Protein AF-A0A090MU93-F1 (afdb_monomer)

Foldseek 3Di:
DDDPPPDPDDQLAWKWKDWPRDIDIDSHPVRSLVVLVPDDPVRLQRIWMAGNNDIHHSVRSVVD

Mean predicted aligned error: 7.99 Å

Structure (mmCIF, N/CA/C/O backbone):
data_AF-A0A090MU93-F1
#
_entry.id   AF-A0A090MU93-F1
#
loop_
_atom_site.group_PDB
_atom_site.id
_atom_site.type_symbol
_atom_site.label_atom_id
_atom_site.label_alt_id
_atom_site.label_comp_id
_atom_site.label_asym_id
_atom_site.label_entity_id
_atom_site.label_seq_id
_atom_site.pdbx_PDB_ins_code
_atom_site.Cartn_x
_atom_site.Cartn_y
_atom_site.Cartn_z
_atom_site.occupancy
_atom_site.B_iso_or_equiv
_atom_site.auth_seq_id
_atom_site.auth_comp_id
_atom_site.auth_asym_id
_atom_site.auth_atom_id
_atom_site.pdbx_PDB_model_num
ATOM 1 N N . MET A 1 1 ? 17.574 15.025 -32.583 1.00 38.03 1 MET A N 1
ATOM 2 C CA . MET A 1 1 ? 16.427 14.687 -31.716 1.00 38.03 1 MET A CA 1
ATOM 3 C C . MET A 1 1 ? 16.932 13.686 -30.691 1.00 38.03 1 MET A C 1
ATOM 5 O O . MET A 1 1 ? 17.153 12.541 -31.054 1.00 38.03 1 MET A O 1
ATOM 9 N N . ASN A 1 2 ? 17.240 14.137 -29.470 1.00 38.75 2 ASN A N 1
ATOM 10 C CA . ASN A 1 2 ? 17.616 13.242 -28.373 1.00 38.75 2 ASN A CA 1
ATOM 11 C C . ASN A 1 2 ? 16.366 12.474 -27.961 1.00 38.75 2 ASN A C 1
ATOM 13 O O . ASN A 1 2 ? 15.364 13.097 -27.623 1.00 38.75 2 ASN A O 1
ATOM 17 N N . ASN A 1 3 ? 16.414 11.151 -28.047 1.00 35.91 3 ASN A N 1
ATOM 18 C CA . ASN A 1 3 ? 15.361 10.282 -27.554 1.00 35.91 3 ASN A CA 1
ATOM 19 C C . ASN A 1 3 ? 15.370 10.396 -26.014 1.00 35.91 3 ASN A C 1
ATOM 21 O O . ASN A 1 3 ? 16.352 9.975 -25.408 1.00 35.91 3 ASN A O 1
ATOM 25 N N . PRO A 1 4 ? 14.350 10.979 -25.354 1.00 50.97 4 PRO A N 1
ATOM 26 C CA . PRO A 1 4 ? 14.320 11.076 -23.892 1.00 50.97 4 PRO A CA 1
ATOM 27 C C . PRO A 1 4 ? 14.051 9.721 -23.219 1.00 50.97 4 PRO A C 1
ATOM 29 O O . PRO A 1 4 ? 14.089 9.627 -22.000 1.00 50.97 4 PRO A O 1
ATOM 32 N N . ASN A 1 5 ? 13.846 8.657 -24.002 1.00 45.31 5 ASN A N 1
ATOM 33 C CA . ASN A 1 5 ? 13.773 7.279 -23.523 1.00 45.31 5 ASN A CA 1
ATOM 34 C C . ASN A 1 5 ? 15.169 6.655 -23.398 1.00 45.31 5 ASN A C 1
ATOM 36 O O . ASN A 1 5 ? 15.353 5.483 -23.727 1.00 45.31 5 ASN A O 1
ATOM 40 N N . ALA A 1 6 ? 16.152 7.446 -22.961 1.00 44.75 6 ALA A N 1
ATOM 41 C CA . ALA A 1 6 ? 17.383 6.903 -22.420 1.00 44.75 6 ALA A CA 1
ATOM 42 C C . ALA A 1 6 ? 16.989 6.078 -21.190 1.00 44.75 6 ALA A C 1
ATOM 44 O O . ALA A 1 6 ? 16.712 6.622 -20.125 1.00 44.75 6 ALA A O 1
ATOM 45 N N . GLU A 1 7 ? 16.823 4.777 -21.420 1.00 43.38 7 GLU A N 1
ATOM 46 C CA . GLU A 1 7 ? 17.380 3.743 -20.561 1.00 43.38 7 GLU A CA 1
ATOM 47 C C . GLU A 1 7 ? 17.224 4.088 -19.080 1.00 43.38 7 GLU A C 1
ATOM 49 O O . GLU A 1 7 ? 18.183 4.430 -18.393 1.00 43.38 7 GLU A O 1
ATOM 54 N N . THR A 1 8 ? 15.991 4.006 -18.567 1.00 43.38 8 THR A N 1
ATOM 55 C CA . THR A 1 8 ? 15.833 3.794 -17.126 1.00 43.38 8 THR A CA 1
ATOM 56 C C . THR A 1 8 ? 16.234 2.349 -16.871 1.00 43.38 8 THR A C 1
ATOM 58 O O . THR A 1 8 ? 15.418 1.431 -16.876 1.00 43.38 8 THR A O 1
ATOM 61 N N . ASP A 1 9 ? 17.547 2.183 -16.802 1.00 43.41 9 ASP A N 1
ATOM 62 C CA . ASP A 1 9 ? 18.288 1.058 -16.276 1.00 43.41 9 ASP A CA 1
ATOM 63 C C . ASP A 1 9 ? 17.471 0.352 -15.177 1.00 43.41 9 ASP A C 1
ATOM 65 O O . ASP A 1 9 ? 17.056 0.971 -14.192 1.00 43.41 9 ASP A O 1
ATOM 69 N N . ASN A 1 10 ? 17.132 -0.914 -15.439 1.00 44.06 10 ASN A N 1
ATOM 70 C CA . ASN A 1 10 ? 16.610 -1.917 -14.507 1.00 44.06 10 ASN A CA 1
ATOM 71 C C . ASN A 1 10 ? 16.148 -1.395 -13.141 1.00 44.06 10 ASN A C 1
ATOM 73 O O . ASN A 1 10 ? 16.892 -1.404 -12.165 1.00 44.06 10 ASN A O 1
ATOM 77 N N . SER A 1 11 ? 14.883 -1.011 -13.034 1.00 49.06 11 SER A N 1
ATOM 78 C CA . SER A 1 11 ? 14.282 -0.744 -11.730 1.00 49.06 11 SER A CA 1
ATOM 79 C C . SER A 1 11 ? 12.921 -1.426 -11.613 1.00 49.06 11 SER A C 1
ATOM 81 O O . SER A 1 11 ? 11.895 -0.791 -11.372 1.00 49.06 11 SER A O 1
ATOM 83 N N . ASN A 1 12 ? 12.918 -2.748 -11.787 1.00 55.25 12 ASN A N 1
ATOM 84 C CA . ASN A 1 12 ? 11.806 -3.640 -11.434 1.00 55.25 12 ASN A CA 1
ATOM 85 C C . ASN A 1 12 ? 11.650 -3.783 -9.900 1.00 55.25 12 ASN A C 1
ATOM 87 O O . ASN A 1 12 ? 11.390 -4.871 -9.402 1.00 55.25 12 ASN A O 1
ATOM 91 N N . ASP A 1 13 ? 11.850 -2.708 -9.134 1.00 70.31 13 ASP A N 1
ATOM 92 C CA . ASP A 1 13 ? 11.788 -2.750 -7.664 1.00 70.31 13 ASP A CA 1
ATOM 93 C C . ASP A 1 13 ? 10.950 -1.618 -7.057 1.00 70.31 13 ASP A C 1
ATOM 95 O O . ASP A 1 13 ? 10.796 -1.529 -5.845 1.00 70.31 13 ASP A O 1
ATOM 99 N N . PHE A 1 14 ? 10.334 -0.756 -7.869 1.00 84.38 14 PHE A N 1
ATOM 100 C CA . PHE A 1 14 ? 9.424 0.258 -7.337 1.00 84.38 14 PHE A CA 1
ATOM 101 C C . PHE A 1 14 ? 8.065 -0.351 -6.969 1.00 84.38 14 PHE A C 1
ATOM 103 O O . PHE A 1 14 ? 7.499 -1.161 -7.705 1.00 84.38 14 PHE A O 1
ATOM 110 N N . ALA A 1 15 ? 7.498 0.114 -5.858 1.00 92.69 15 ALA A N 1
ATOM 111 C CA . ALA A 1 15 ? 6.146 -0.216 -5.428 1.00 92.69 15 ALA A CA 1
ATOM 112 C C . ALA A 1 15 ? 5.282 1.048 -5.371 1.00 92.69 15 ALA A C 1
ATOM 114 O 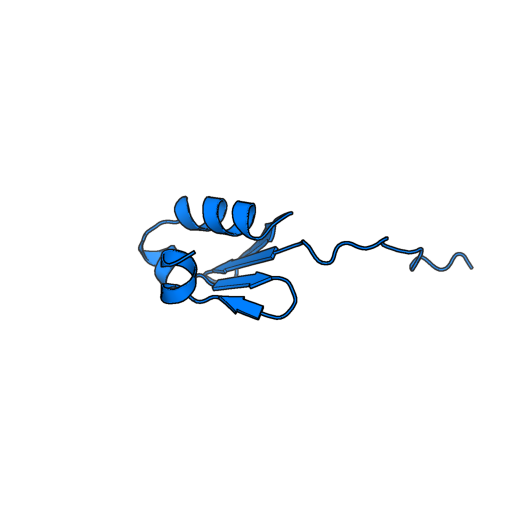O . ALA A 1 15 ? 5.785 2.158 -5.220 1.00 92.69 15 ALA A O 1
ATOM 115 N N . PHE A 1 16 ? 3.969 0.902 -5.479 1.00 93.25 16 PHE A N 1
ATOM 116 C CA . PHE A 1 16 ? 3.019 2.003 -5.372 1.00 93.25 16 PHE A CA 1
ATOM 117 C C . PHE A 1 16 ? 2.004 1.701 -4.285 1.00 93.25 16 PHE A C 1
ATOM 119 O O . PHE A 1 16 ? 1.230 0.762 -4.426 1.00 93.25 16 PHE A O 1
ATOM 126 N N . LEU A 1 17 ? 1.957 2.527 -3.248 1.00 95.31 17 LEU A N 1
ATOM 127 C CA . LEU A 1 17 ? 0.886 2.516 -2.261 1.00 95.31 17 LEU A CA 1
ATOM 128 C C . LEU A 1 17 ? -0.271 3.385 -2.771 1.00 95.31 17 LEU A C 1
ATOM 130 O O . LEU A 1 17 ? -0.090 4.571 -3.045 1.00 95.31 17 LEU A O 1
ATOM 134 N N . ARG A 1 18 ? -1.464 2.810 -2.898 1.00 93.88 18 ARG A N 1
ATOM 135 C CA . ARG A 1 18 ? -2.671 3.493 -3.380 1.00 93.88 18 ARG A CA 1
ATOM 136 C C . ARG A 1 18 ? -3.749 3.451 -2.315 1.00 93.88 18 ARG A C 1
ATOM 138 O O . ARG A 1 18 ? -4.053 2.362 -1.851 1.00 93.88 18 ARG A O 1
ATOM 145 N N . TYR A 1 19 ? -4.339 4.586 -1.954 1.00 92.12 19 TYR A N 1
ATOM 146 C CA . TYR A 1 19 ? -5.465 4.666 -1.011 1.00 92.12 19 TYR A CA 1
ATOM 147 C C . TYR A 1 19 ? -6.267 5.948 -1.244 1.00 92.12 19 TYR A C 1
ATOM 149 O O . TYR A 1 19 ? -5.683 7.007 -1.450 1.00 92.12 19 TYR A O 1
ATOM 157 N N . GLU A 1 20 ? -7.601 5.869 -1.215 1.00 83.69 20 GLU A N 1
ATOM 158 C CA . GLU A 1 20 ? -8.505 7.039 -1.271 1.00 83.69 20 GLU A CA 1
ATOM 159 C C . GLU A 1 20 ? -8.160 8.071 -2.373 1.00 83.69 20 GLU A C 1
ATOM 161 O O . GLU A 1 20 ? -8.173 9.279 -2.151 1.00 83.69 20 GLU A O 1
ATOM 166 N N . GLY A 1 21 ? -7.783 7.603 -3.569 1.00 80.75 21 GLY A N 1
ATOM 167 C CA . GLY A 1 21 ? -7.397 8.470 -4.694 1.00 80.75 21 GLY A CA 1
ATOM 168 C C . GLY A 1 21 ? -5.961 9.015 -4.647 1.00 80.75 21 GLY A C 1
ATOM 169 O O . GLY A 1 21 ? -5.513 9.630 -5.614 1.00 80.75 21 GLY A O 1
ATOM 170 N N . ASN A 1 22 ? -5.208 8.743 -3.582 1.00 85.19 22 ASN A N 1
ATOM 171 C CA . ASN A 1 22 ? -3.779 9.024 -3.489 1.00 85.19 22 ASN A CA 1
ATOM 172 C C . ASN A 1 22 ? -2.961 7.867 -4.063 1.00 85.19 22 ASN A C 1
ATOM 174 O O . ASN A 1 22 ? -3.286 6.696 -3.861 1.00 85.19 22 ASN A O 1
ATOM 178 N N . ASN A 1 23 ? -1.868 8.208 -4.745 1.00 89.88 23 ASN A N 1
ATOM 179 C CA . ASN A 1 23 ? -0.883 7.257 -5.248 1.00 89.88 23 ASN A CA 1
ATOM 180 C C . ASN A 1 23 ? 0.505 7.706 -4.791 1.00 89.88 23 ASN A C 1
ATOM 182 O O . ASN A 1 23 ? 1.002 8.744 -5.226 1.00 89.88 23 ASN A O 1
ATOM 186 N N . HIS A 1 24 ? 1.127 6.926 -3.916 1.00 91.19 24 HIS A N 1
ATOM 187 C CA . HIS A 1 24 ? 2.457 7.179 -3.388 1.00 91.19 24 HIS A CA 1
ATOM 188 C C . HIS A 1 24 ? 3.444 6.177 -3.990 1.00 91.19 24 HIS A C 1
ATOM 190 O O . HIS A 1 24 ? 3.253 4.968 -3.877 1.00 91.19 24 HIS A O 1
ATOM 196 N N . ARG A 1 25 ? 4.483 6.676 -4.667 1.00 91.38 25 ARG A N 1
ATOM 197 C CA . ARG A 1 25 ? 5.555 5.844 -5.225 1.00 91.38 25 ARG A CA 1
ATOM 198 C C . ARG A 1 25 ? 6.598 5.572 -4.143 1.00 91.38 25 ARG A C 1
ATOM 200 O O . ARG A 1 25 ? 7.099 6.510 -3.537 1.00 91.38 25 ARG A O 1
ATOM 207 N N . CYS A 1 26 ? 6.951 4.308 -3.978 1.00 91.88 26 CYS A N 1
ATOM 208 C CA . CYS A 1 26 ? 7.960 3.799 -3.059 1.00 91.88 26 CYS A CA 1
ATOM 209 C C . CYS A 1 26 ? 9.091 3.126 -3.845 1.00 91.88 26 CYS A C 1
ATOM 211 O O . CYS A 1 26 ? 8.875 2.604 -4.943 1.00 91.88 26 CYS A O 1
ATOM 213 N N . ASN A 1 27 ? 10.294 3.113 -3.275 1.00 90.56 27 ASN A N 1
ATOM 214 C CA . ASN A 1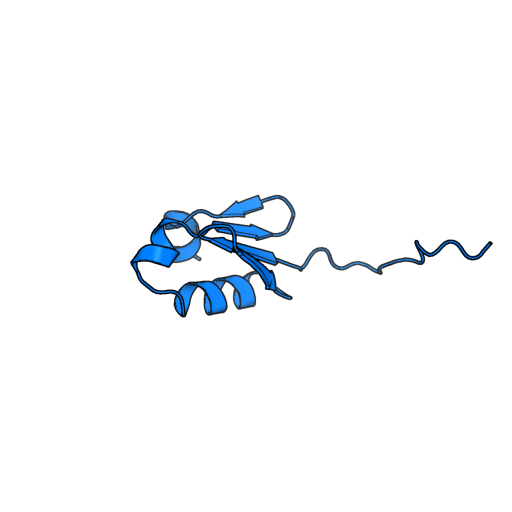 27 ? 11.493 2.530 -3.881 1.00 90.56 27 ASN A CA 1
ATOM 215 C C . ASN A 1 27 ? 11.592 1.014 -3.707 1.00 90.56 27 ASN A C 1
ATOM 217 O O . ASN A 1 27 ? 12.466 0.405 -4.307 1.00 90.56 27 ASN A O 1
ATOM 221 N N . SER A 1 28 ? 10.727 0.428 -2.876 1.00 90.69 28 SER A N 1
ATOM 222 C CA . SER A 1 28 ? 10.662 -1.012 -2.621 1.00 90.69 28 SER A CA 1
ATOM 223 C C . SER A 1 28 ? 9.291 -1.427 -2.087 1.00 90.69 28 SER A C 1
ATOM 225 O O . SER A 1 28 ? 8.543 -0.607 -1.540 1.00 90.69 28 SER A O 1
ATOM 227 N N . LEU A 1 29 ? 8.981 -2.725 -2.181 1.00 90.62 29 LEU A N 1
ATOM 228 C CA . LEU A 1 29 ? 7.805 -3.318 -1.533 1.00 90.62 29 LEU A CA 1
ATOM 229 C C . LEU A 1 29 ? 7.831 -3.110 -0.008 1.00 90.62 29 LEU A C 1
ATOM 231 O O . LEU A 1 29 ? 6.806 -2.799 0.598 1.00 90.62 29 LEU A O 1
ATOM 235 N N . GLN A 1 30 ? 9.014 -3.213 0.604 1.00 92.00 30 GLN A N 1
ATOM 236 C CA . GLN A 1 30 ? 9.196 -3.005 2.039 1.00 92.00 30 GLN A CA 1
ATOM 237 C C . GLN A 1 30 ? 8.897 -1.558 2.454 1.00 92.00 30 GLN A C 1
ATOM 239 O O . GLN A 1 30 ? 8.215 -1.334 3.453 1.00 92.00 30 GLN A O 1
ATOM 244 N N . GLU A 1 31 ? 9.344 -0.572 1.672 1.00 93.31 31 GLU A N 1
ATOM 245 C CA . GLU A 1 31 ? 9.024 0.839 1.916 1.00 93.31 31 GLU A CA 1
ATOM 246 C C . GLU A 1 31 ? 7.518 1.105 1.767 1.00 93.31 31 GLU A C 1
ATOM 248 O O . GLU A 1 31 ? 6.931 1.803 2.596 1.00 93.31 31 GLU A O 1
ATOM 253 N N . ALA A 1 32 ? 6.863 0.498 0.771 1.00 93.00 32 ALA A N 1
ATOM 254 C CA . ALA A 1 32 ? 5.415 0.607 0.611 1.00 93.00 32 ALA A CA 1
ATOM 255 C C . ALA A 1 32 ? 4.649 0.013 1.803 1.00 93.00 32 ALA A C 1
ATOM 257 O O . ALA A 1 32 ? 3.675 0.615 2.260 1.00 93.00 32 ALA A O 1
ATOM 258 N N . LYS A 1 33 ? 5.115 -1.115 2.358 1.00 94.00 33 LYS A N 1
ATOM 259 C CA . LYS A 1 33 ? 4.551 -1.705 3.580 1.00 94.00 33 LYS A CA 1
ATOM 260 C C . LYS A 1 33 ? 4.718 -0.768 4.779 1.00 94.00 33 LYS A C 1
ATOM 262 O O . LYS A 1 33 ? 3.744 -0.480 5.466 1.00 94.00 33 LYS A O 1
ATOM 267 N N . GLN A 1 34 ? 5.909 -0.209 4.986 1.00 94.62 34 GLN A N 1
ATOM 268 C CA . GLN A 1 34 ? 6.150 0.754 6.068 1.00 94.62 34 GLN A CA 1
ATOM 269 C C . GLN A 1 34 ? 5.304 2.027 5.928 1.00 94.62 34 GLN A C 1
ATOM 271 O O . GLN A 1 34 ? 4.859 2.599 6.924 1.00 94.62 34 GLN A O 1
ATOM 276 N N . ALA A 1 35 ? 5.082 2.499 4.700 1.00 93.81 35 ALA A N 1
ATOM 277 C CA . ALA A 1 35 ? 4.187 3.619 4.435 1.00 93.81 35 ALA A CA 1
ATOM 278 C C . ALA A 1 35 ? 2.726 3.249 4.739 1.00 93.81 35 ALA A C 1
ATOM 280 O O . ALA A 1 35 ? 2.024 4.031 5.381 1.00 93.81 35 ALA A O 1
ATOM 281 N N . TRP A 1 36 ? 2.292 2.041 4.364 1.00 94.81 36 TRP A N 1
ATOM 282 C CA . TRP A 1 36 ? 0.970 1.510 4.699 1.00 94.81 36 TRP A CA 1
ATOM 283 C C . TRP A 1 36 ? 0.762 1.412 6.215 1.00 94.81 36 TRP A C 1
ATOM 285 O O . TRP A 1 36 ? -0.290 1.798 6.718 1.00 94.81 36 TRP A O 1
ATOM 295 N N . GLU A 1 37 ? 1.771 0.985 6.978 1.00 94.50 37 GLU A N 1
ATOM 296 C CA . GLU A 1 37 ? 1.694 0.874 8.441 1.00 94.50 37 GLU A CA 1
ATOM 297 C C . GLU A 1 37 ? 1.439 2.215 9.143 1.00 94.50 37 GLU A C 1
ATOM 299 O O . GLU A 1 37 ? 0.792 2.230 10.196 1.0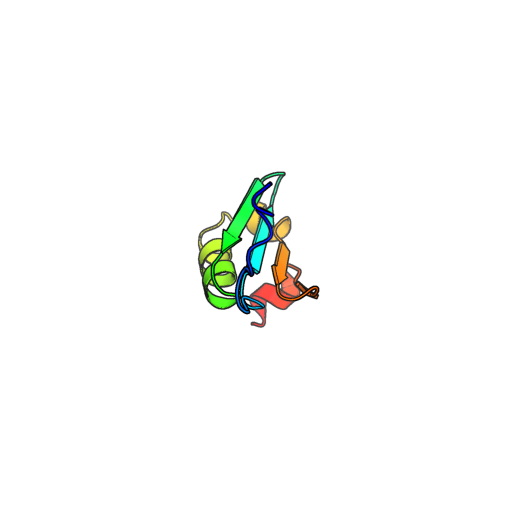0 94.50 37 GLU A O 1
ATOM 304 N N . LYS A 1 38 ? 1.882 3.328 8.544 1.00 94.56 38 LYS A N 1
ATOM 305 C CA . LYS A 1 38 ? 1.675 4.698 9.044 1.00 94.56 38 LYS A CA 1
ATOM 306 C C . LYS A 1 38 ? 0.291 5.264 8.717 1.00 94.56 38 LYS A C 1
ATOM 308 O O . LYS A 1 38 ? -0.069 6.310 9.256 1.00 94.56 38 LYS A O 1
ATOM 313 N N . LEU A 1 39 ? -0.476 4.607 7.847 1.00 92.25 39 LEU A N 1
ATOM 314 C CA . LEU A 1 39 ? -1.836 5.023 7.521 1.00 92.25 39 LEU A CA 1
ATOM 315 C C . LEU A 1 39 ? -2.784 4.822 8.708 1.00 92.25 39 LEU A C 1
ATOM 317 O O . LEU A 1 39 ? -2.599 3.947 9.560 1.00 92.25 39 LEU A O 1
ATOM 321 N N . THR A 1 40 ? -3.855 5.611 8.727 1.00 93.19 40 THR A N 1
ATOM 322 C CA . THR A 1 40 ? -4.957 5.398 9.670 1.00 93.19 40 THR A CA 1
ATOM 323 C C . THR A 1 40 ? -5.666 4.062 9.400 1.00 93.19 40 THR A C 1
ATOM 325 O O . THR A 1 40 ? -5.641 3.571 8.268 1.00 93.19 40 THR A O 1
ATOM 328 N N . PRO A 1 41 ? -6.352 3.463 10.393 1.00 91.00 41 PRO A N 1
ATOM 329 C CA . PRO A 1 41 ? -7.092 2.217 10.187 1.00 91.00 41 PRO A CA 1
ATOM 330 C C . PRO A 1 41 ? -8.097 2.280 9.027 1.00 91.00 41 PRO A C 1
ATOM 332 O O . PRO A 1 41 ? -8.196 1.327 8.263 1.00 91.00 41 PRO A O 1
ATOM 335 N N . ALA A 1 42 ? -8.786 3.412 8.852 1.00 90.19 42 ALA A N 1
ATOM 336 C CA . ALA A 1 42 ? -9.720 3.615 7.744 1.00 90.19 42 ALA A CA 1
ATOM 337 C C . ALA A 1 42 ? -9.008 3.608 6.379 1.00 90.19 42 ALA A C 1
ATOM 339 O O . ALA A 1 42 ? -9.446 2.936 5.450 1.00 90.19 42 ALA A O 1
ATOM 340 N N . GLN A 1 43 ? -7.861 4.282 6.277 1.00 91.38 43 GLN A N 1
ATOM 341 C CA . GLN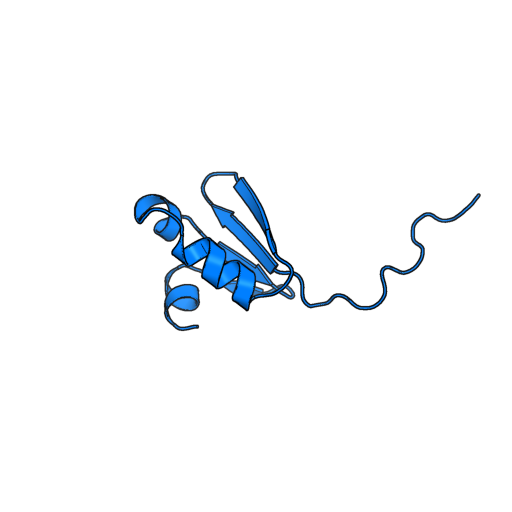 A 1 43 ? -7.053 4.301 5.055 1.00 91.38 43 GLN A CA 1
ATOM 342 C C . GLN A 1 43 ? -6.478 2.928 4.713 1.00 91.38 43 GLN A C 1
ATOM 344 O O . GLN A 1 43 ? -6.473 2.550 3.547 1.00 91.38 43 GLN A O 1
ATOM 349 N N . LYS A 1 44 ? -6.033 2.163 5.718 1.00 92.06 44 LYS A N 1
ATOM 350 C CA . LYS A 1 44 ? -5.477 0.814 5.532 1.00 92.06 44 LYS A CA 1
ATOM 351 C C . LYS A 1 44 ? -6.454 -0.139 4.848 1.00 92.06 44 LYS A C 1
ATOM 353 O O . LYS A 1 44 ? -6.019 -0.937 4.022 1.00 92.06 44 LYS A O 1
ATOM 358 N N . VAL A 1 45 ? -7.748 -0.035 5.165 1.00 90.19 45 VAL A N 1
ATOM 359 C CA . VAL A 1 45 ?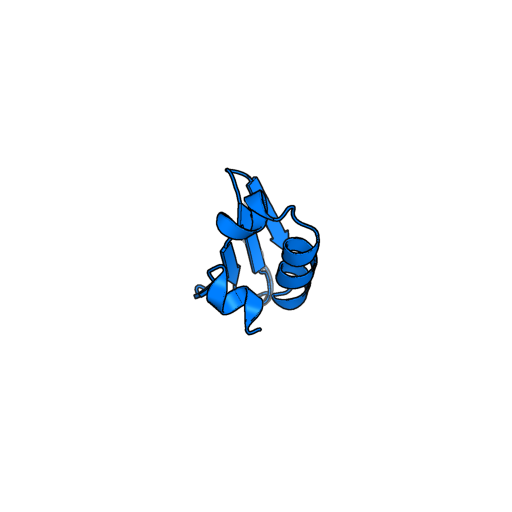 -8.816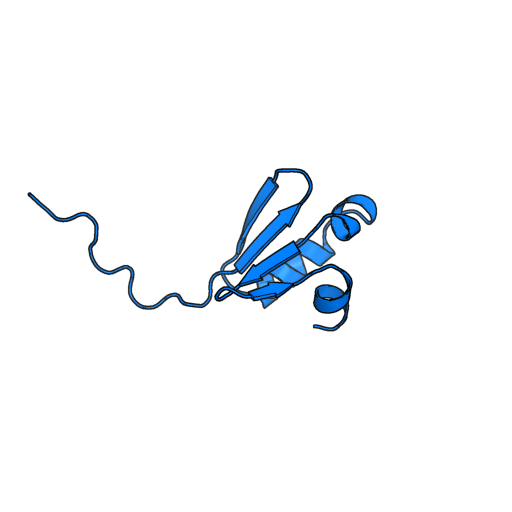 -0.860 4.567 1.00 90.19 45 VAL A CA 1
ATOM 360 C C . VAL A 1 45 ? -8.979 -0.587 3.072 1.00 90.19 45 VAL A C 1
ATOM 362 O O . VAL A 1 45 ? -9.268 -1.494 2.298 1.00 90.19 45 VAL A O 1
ATOM 365 N N . HIS A 1 46 ? -8.753 0.655 2.651 1.00 90.81 46 HIS A N 1
ATOM 366 C CA . HIS A 1 46 ? -8.860 1.076 1.254 1.00 90.81 46 HIS A CA 1
ATOM 367 C C . HIS A 1 46 ? -7.507 1.144 0.540 1.00 90.81 46 HIS A C 1
ATOM 369 O O . HIS A 1 46 ? -7.432 1.634 -0.590 1.00 90.81 46 HIS A O 1
ATOM 375 N N . ALA A 1 47 ? -6.442 0.679 1.194 1.00 93.62 47 ALA A N 1
ATOM 376 C CA . ALA A 1 47 ? -5.100 0.736 0.661 1.00 93.62 47 ALA A CA 1
ATOM 377 C C . ALA A 1 47 ? -4.719 -0.549 -0.082 1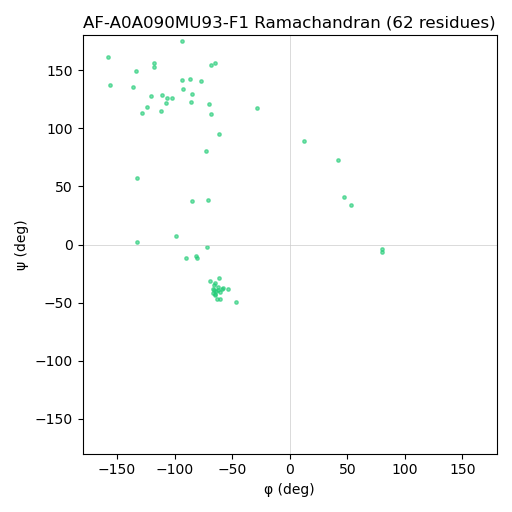.00 93.62 47 ALA A C 1
ATOM 379 O O . ALA A 1 47 ? -5.028 -1.658 0.350 1.00 93.62 47 ALA A O 1
ATOM 380 N N . SER A 1 48 ? -3.991 -0.389 -1.181 1.00 95.06 48 SER A N 1
ATOM 381 C CA . SER A 1 48 ? -3.369 -1.474 -1.941 1.00 95.06 48 SER A CA 1
ATOM 382 C C . SER A 1 48 ? -1.927 -1.115 -2.269 1.00 95.06 48 SER A C 1
ATOM 384 O O . SER A 1 48 ? -1.598 0.061 -2.436 1.00 95.06 48 SER A O 1
ATOM 386 N N . ILE A 1 49 ? -1.059 -2.117 -2.360 1.00 95.62 49 ILE A N 1
ATOM 387 C CA . ILE A 1 49 ? 0.316 -1.939 -2.823 1.00 95.62 49 ILE A CA 1
ATOM 388 C C . ILE A 1 49 ?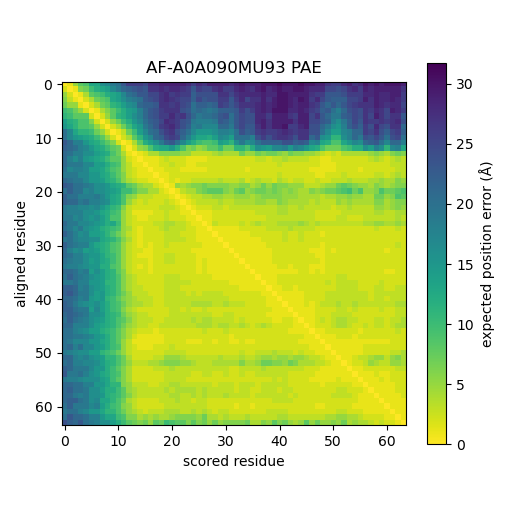 0.447 -2.616 -4.180 1.00 95.62 49 ILE A C 1
ATOM 390 O O . ILE A 1 49 ? 0.087 -3.775 -4.324 1.00 95.62 49 ILE A O 1
ATOM 394 N N . VAL A 1 50 ? 0.962 -1.915 -5.185 1.00 93.44 50 VAL A N 1
ATOM 395 C CA . VAL A 1 50 ? 1.249 -2.487 -6.504 1.00 93.44 50 VAL A CA 1
ATOM 396 C C . VAL A 1 50 ? 2.754 -2.514 -6.708 1.00 93.44 50 VAL A C 1
ATOM 398 O O . VAL A 1 50 ? 3.367 -1.454 -6.792 1.00 93.44 50 VAL A O 1
ATOM 401 N N . ALA A 1 51 ? 3.348 -3.697 -6.804 1.00 91.12 51 ALA A N 1
ATOM 402 C CA . ALA A 1 51 ? 4.773 -3.870 -7.076 1.00 91.12 51 ALA A CA 1
ATOM 403 C C . ALA A 1 51 ? 4.963 -4.972 -8.117 1.00 91.12 51 ALA A C 1
ATOM 405 O O . ALA A 1 51 ? 4.316 -6.013 -8.044 1.00 91.12 51 ALA A O 1
ATOM 406 N N . ASN A 1 52 ? 5.835 -4.742 -9.099 1.00 86.88 52 ASN A N 1
ATOM 407 C CA . ASN A 1 52 ? 6.199 -5.739 -10.117 1.00 86.88 52 ASN A CA 1
ATOM 408 C C . ASN A 1 52 ? 5.007 -6.357 -10.866 1.00 86.88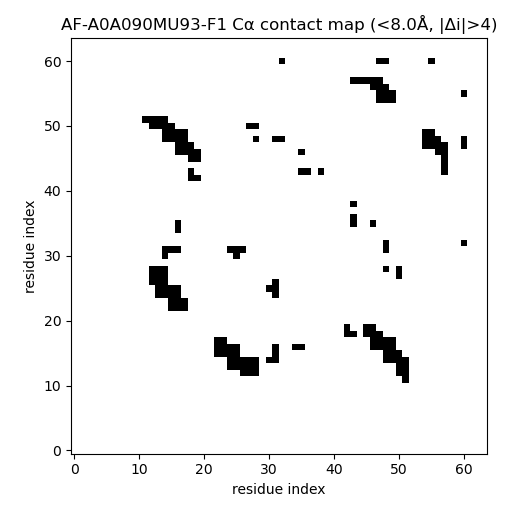 52 ASN A C 1
ATOM 410 O O . ASN A 1 52 ? 5.024 -7.524 -11.238 1.00 86.88 52 ASN A O 1
ATOM 414 N N . GLY A 1 53 ? 3.951 -5.565 -11.081 1.00 84.62 53 GLY A N 1
ATOM 415 C CA . GLY A 1 53 ? 2.714 -6.014 -11.729 1.00 84.62 53 GLY A CA 1
ATOM 416 C C . GLY A 1 53 ? 1.750 -6.777 -10.813 1.00 84.62 53 GLY A C 1
ATOM 417 O O . GLY A 1 53 ? 0.618 -7.027 -11.219 1.00 84.62 53 GLY A O 1
ATOM 418 N N . THR A 1 54 ? 2.148 -7.078 -9.577 1.00 90.00 54 THR A N 1
ATOM 419 C CA . THR A 1 54 ? 1.301 -7.701 -8.556 1.00 90.00 54 THR A CA 1
ATOM 420 C C . THR A 1 54 ? 0.631 -6.630 -7.707 1.00 90.00 54 THR A C 1
ATOM 422 O O . THR A 1 54 ? 1.276 -5.677 -7.269 1.00 90.00 54 THR A O 1
ATOM 425 N N . MET A 1 55 ? -0.671 -6.781 -7.471 1.00 93.00 55 MET A N 1
ATOM 426 C CA . MET A 1 55 ? -1.432 -5.962 -6.532 1.00 93.00 55 MET A CA 1
ATOM 427 C C . MET A 1 55 ? -1.653 -6.754 -5.247 1.00 93.00 55 MET A C 1
ATOM 429 O O . MET A 1 55 ? -2.203 -7.846 -5.297 1.00 93.00 55 MET A O 1
ATOM 433 N N . TYR A 1 56 ? -1.266 -6.164 -4.125 1.00 93.50 56 TYR A N 1
ATOM 434 C CA . TYR A 1 56 ? -1.446 -6.690 -2.784 1.00 93.50 56 TYR A CA 1
ATOM 435 C C . TYR A 1 56 ? -2.542 -5.902 -2.075 1.00 93.50 56 TYR A C 1
ATOM 437 O O . TYR A 1 56 ? -2.489 -4.669 -2.000 1.00 93.50 56 TYR A O 1
ATOM 445 N N . ASN A 1 57 ? -3.539 -6.617 -1.569 1.00 92.69 57 ASN A N 1
ATOM 446 C CA . ASN A 1 57 ? -4.664 -6.048 -0.830 1.00 92.69 57 ASN A CA 1
ATOM 447 C C . ASN A 1 57 ? -4.398 -6.063 0.677 1.00 92.69 57 ASN A C 1
ATOM 449 O O . ASN A 1 57 ? -3.412 -6.632 1.129 1.00 92.69 57 ASN A O 1
ATOM 453 N N . GLN A 1 58 ? -5.303 -5.488 1.474 1.00 90.12 58 GLN A N 1
ATOM 454 C CA . GLN A 1 58 ? -5.143 -5.393 2.930 1.00 90.12 58 GLN A CA 1
ATOM 455 C C . GLN A 1 58 ? -4.698 -6.709 3.592 1.00 90.12 58 GLN A C 1
ATOM 457 O O . GLN A 1 58 ? -3.757 -6.689 4.377 1.00 90.12 58 GLN A O 1
ATOM 462 N N . ALA A 1 59 ? -5.357 -7.833 3.287 1.00 90.62 59 ALA A N 1
ATOM 463 C CA . ALA A 1 59 ? -5.016 -9.129 3.879 1.00 90.62 59 ALA A CA 1
ATOM 464 C C . ALA A 1 59 ? -3.575 -9.543 3.541 1.00 90.62 59 ALA A C 1
ATOM 466 O O . ALA A 1 59 ? -2.797 -9.856 4.433 1.00 90.62 59 ALA A O 1
ATOM 467 N N . GLU A 1 60 ? -3.193 -9.430 2.269 1.00 93.06 60 GLU A N 1
ATOM 468 C CA . GLU A 1 60 ? -1.856 -9.791 1.795 1.00 93.06 60 GLU A CA 1
ATOM 469 C C . GLU A 1 60 ? -0.779 -8.864 2.369 1.00 93.06 60 GLU A C 1
ATOM 471 O O . GLU A 1 60 ? 0.291 -9.325 2.742 1.00 93.06 60 GLU A O 1
ATOM 476 N N . ILE A 1 61 ? -1.062 -7.564 2.496 1.00 91.88 61 ILE A N 1
ATOM 477 C CA . ILE A 1 61 ? -0.131 -6.586 3.079 1.00 91.88 61 ILE A CA 1
ATOM 478 C C . ILE A 1 61 ? 0.112 -6.871 4.571 1.00 91.88 61 ILE A C 1
ATOM 480 O O . ILE A 1 61 ? 1.219 -6.649 5.063 1.00 91.88 61 ILE A O 1
ATOM 484 N N . VAL A 1 62 ? -0.907 -7.357 5.290 1.00 89.44 62 VAL A N 1
ATOM 485 C CA . VAL A 1 62 ? -0.796 -7.750 6.707 1.00 89.44 62 VAL A CA 1
ATOM 486 C C . VAL A 1 62 ? 0.055 -9.011 6.882 1.00 89.44 62 VAL A C 1
ATOM 488 O O . VAL A 1 62 ? 0.719 -9.137 7.908 1.00 89.44 62 VAL A O 1
ATOM 491 N N . GLU A 1 63 ? 0.041 -9.921 5.906 1.00 89.25 63 GLU A N 1
ATOM 492 C CA . GLU A 1 63 ? 0.769 -11.200 5.949 1.00 89.25 63 GLU A CA 1
ATOM 493 C C . GLU A 1 63 ? 2.199 -11.147 5.379 1.00 89.25 63 GLU A C 1
ATOM 495 O O . GLU A 1 63 ? 2.966 -12.094 5.569 1.00 89.25 63 GLU A O 1
ATOM 500 N N . MET A 1 64 ? 2.575 -10.057 4.700 1.00 86.06 64 MET A N 1
ATOM 501 C CA . MET A 1 64 ? 3.978 -9.739 4.371 1.00 86.06 64 MET A CA 1
ATOM 502 C C . MET A 1 64 ? 4.820 -9.519 5.623 1.00 86.06 64 MET A C 1
ATOM 504 O O . MET A 1 64 ? 6.041 -9.278 5.479 1.00 86.06 64 MET A O 1
#

Nearest PDB structures (foldseek):
  2xkj-assembly1_E-2  TM=7.869E-01  e=2.659E+00  Acinetobacter baumannii
  6zy8-assembly1_A  TM=4.433E-01  e=2.492E+00  Homo sapiens
  6zy7-assembly1_B  TM=4.320E-01  e=5.088E+00  Homo sapiens
  2qa1-assembly1_A-2  TM=2.536E-01  e=7.510E+00  Streptomyces sp. PGA64

Organism: Afipia felis (NCBI:txid1035)

Sequence (64 aa):
MNNPNAETDNSNDFAFLRYEGNNHRCNSLQEAKQAWEKLTPAQKVHASIVANGTMYNQAEIVEM

pLDDT: mean 82.12, std 18.68, range [35.91, 95.62]

Radius of gyration: 13.9 Å; Cα contacts (8 Å, |Δi|>4): 88; chains: 1; bounding box: 28×26×42 Å

Secondary structure (DSSP, 8-state):
---S-------TT-EEEEETTEEEEESSHHHHHHHHHTS-HHHHHT-EEEETTEEE-HHHHHH-

Solvent-accessible surface area (backbone atoms only — not comparable to full-atom values): 3842 Å² total; per-residue (Å²): 134,84,69,85,79,64,72,80,70,88,68,89,43,47,12,33,34,34,35,91,92,45,77,46,84,28,80,24,61,67,53,27,49,58,55,49,70,72,44,53,76,74,49,38,70,57,27,35,39,40,38,79,90,45,76,36,44,48,71,54,61,72,73,106